Protein AF-A0A9P5TW05-F1 (afdb_monomer_lite)

Foldseek 3Di:
DQDADPVVQVVVQVVVFVVVCVVPVPDQKDWDWTARPNVRDIDIDIDGPVD

Organism: NCBI:txid206335

Sequence (51 aa):
EVKGDWPSLVKQAAAYARSMFSVHPLRLFVIVFAFNHKTGQARFLVFHRGG

Structure (mmCIF, N/CA/C/O backbone):
data_AF-A0A9P5TW05-F1
#
_entry.id   AF-A0A9P5TW05-F1
#
loop_
_atom_site.group_PDB
_atom_site.id
_atom_site.type_symbol
_atom_site.label_atom_id
_atom_site.label_alt_id
_atom_site.label_comp_id
_atom_site.label_asym_id
_atom_site.label_entity_id
_atom_site.label_seq_id
_atom_site.pdbx_PDB_ins_code
_atom_site.Cartn_x
_atom_site.Cartn_y
_atom_site.Cartn_z
_atom_site.occupancy
_atom_site.B_iso_or_equiv
_atom_site.auth_seq_id
_atom_site.auth_comp_id
_atom_site.auth_asym_id
_atom_site.auth_atom_id
_atom_site.pdbx_PDB_model_num
ATOM 1 N N . GLU A 1 1 ? 0.384 -7.520 13.711 1.00 52.88 1 GLU A N 1
ATOM 2 C CA . GLU A 1 1 ? -0.088 -6.357 14.491 1.00 52.88 1 GLU A CA 1
ATOM 3 C C . GLU A 1 1 ? -1.160 -5.638 13.682 1.00 52.88 1 GLU A C 1
ATOM 5 O O . GLU A 1 1 ? -0.951 -5.439 12.489 1.00 52.88 1 GLU A O 1
ATOM 10 N N . VAL A 1 2 ? -2.314 -5.325 14.277 1.00 65.00 2 VAL A N 1
ATOM 11 C CA . VAL A 1 2 ? -3.414 -4.656 13.567 1.00 65.00 2 VAL A CA 1
ATOM 12 C C . VAL A 1 2 ? -3.204 -3.146 13.662 1.00 65.00 2 VAL A C 1
ATOM 14 O O . VAL A 1 2 ? -3.320 -2.553 14.731 1.00 65.00 2 VAL A O 1
ATOM 17 N N . LYS A 1 3 ? -2.853 -2.524 12.539 1.00 77.81 3 LYS A N 1
ATOM 18 C CA . LYS A 1 3 ? -2.632 -1.081 12.445 1.00 77.81 3 LYS A CA 1
ATOM 19 C C .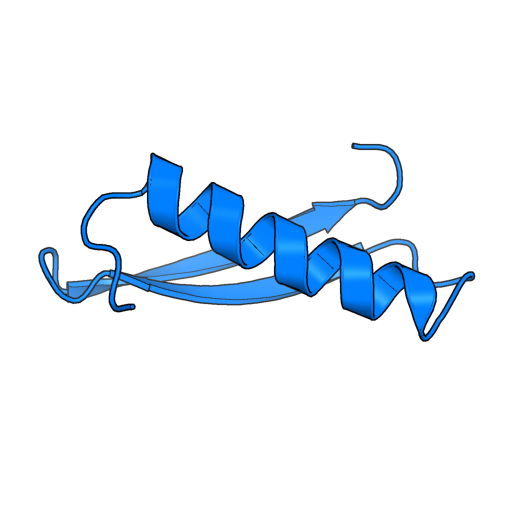 LYS A 1 3 ? -3.959 -0.339 12.248 1.00 77.81 3 LYS A C 1
ATOM 21 O O . LYS A 1 3 ? -4.885 -0.863 11.631 1.00 77.81 3 LYS A O 1
ATOM 26 N N . GLY A 1 4 ? -4.082 0.850 12.840 1.00 80.00 4 GLY A N 1
ATOM 27 C CA . GLY A 1 4 ? -5.353 1.588 12.916 1.00 80.00 4 GLY A CA 1
ATOM 28 C C . GLY A 1 4 ? -5.372 2.935 12.196 1.00 80.00 4 GLY A C 1
ATOM 29 O O . GLY A 1 4 ? -6.433 3.532 12.040 1.00 80.00 4 GLY A O 1
ATOM 30 N N . ASP A 1 5 ? -4.218 3.426 11.763 1.00 92.06 5 ASP A N 1
ATOM 31 C CA . ASP A 1 5 ? -4.080 4.650 10.982 1.00 92.06 5 ASP A CA 1
ATOM 32 C C . ASP A 1 5 ? -3.630 4.318 9.554 1.00 92.06 5 ASP A C 1
ATOM 34 O O . ASP A 1 5 ? -2.952 3.322 9.294 1.00 92.06 5 ASP A O 1
ATOM 38 N N . TRP A 1 6 ? -4.037 5.150 8.599 1.00 93.38 6 TRP A N 1
ATOM 39 C CA . TRP A 1 6 ? -3.710 4.929 7.193 1.00 93.38 6 TRP A CA 1
ATOM 40 C C . TRP A 1 6 ? -2.205 4.944 6.893 1.00 93.38 6 TRP A C 1
ATOM 42 O O . TRP A 1 6 ? -1.768 4.055 6.163 1.00 93.38 6 TRP A O 1
ATOM 52 N N . PRO A 1 7 ? -1.392 5.869 7.440 1.00 94.06 7 PRO A N 1
ATOM 53 C CA . PRO A 1 7 ? 0.052 5.859 7.211 1.00 94.06 7 PRO A CA 1
ATOM 54 C C . PRO A 1 7 ? 0.725 4.534 7.586 1.00 94.06 7 PRO A C 1
ATOM 56 O O . PRO A 1 7 ? 1.559 4.031 6.830 1.00 94.06 7 PRO A O 1
ATOM 59 N N . SER A 1 8 ? 0.362 3.936 8.722 1.00 93.94 8 SER A N 1
ATOM 60 C CA . SER A 1 8 ? 0.929 2.652 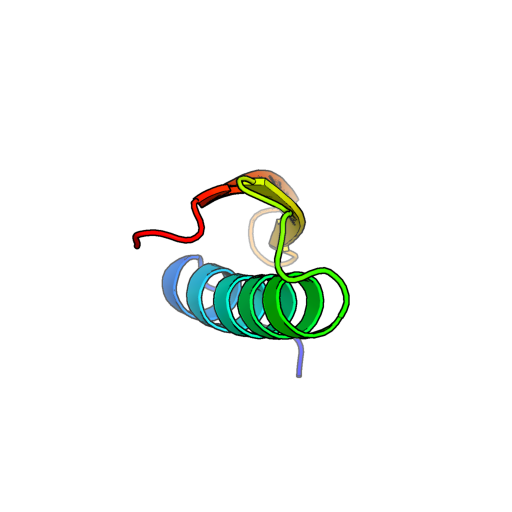9.141 1.00 93.94 8 SER A CA 1
ATOM 61 C C . SER A 1 8 ? 0.413 1.470 8.310 1.00 93.94 8 SER A C 1
ATOM 63 O O . SER A 1 8 ? 1.211 0.608 7.936 1.00 93.94 8 SER A O 1
ATOM 65 N N . LEU A 1 9 ? -0.871 1.463 7.930 1.00 94.50 9 LEU A N 1
ATOM 66 C CA . LEU A 1 9 ? -1.436 0.465 7.009 1.00 94.50 9 LEU A CA 1
ATOM 67 C C . LEU A 1 9 ? -0.782 0.519 5.621 1.00 94.50 9 LEU A C 1
ATOM 69 O O . LEU A 1 9 ? -0.453 -0.523 5.058 1.00 94.50 9 LEU A O 1
ATOM 73 N N . VAL A 1 10 ? -0.537 1.719 5.083 1.00 94.38 10 VAL A N 1
ATOM 74 C CA . VAL A 1 10 ? 0.150 1.906 3.794 1.00 94.38 10 VAL A CA 1
ATOM 75 C C . VAL A 1 10 ? 1.594 1.411 3.870 1.00 94.38 10 VAL A C 1
ATOM 77 O O . VAL A 1 10 ? 2.028 0.692 2.973 1.00 94.38 10 VAL A O 1
ATOM 80 N N . LYS A 1 11 ? 2.330 1.717 4.950 1.00 94.12 11 LYS A N 1
ATOM 81 C CA . LYS A 1 11 ? 3.694 1.195 5.162 1.00 94.12 11 LYS A CA 1
ATOM 82 C C . LYS A 1 11 ? 3.727 -0.335 5.193 1.00 94.12 11 LYS A C 1
ATOM 84 O O . LYS A 1 11 ? 4.595 -0.944 4.572 1.00 94.12 11 LYS A O 1
ATOM 89 N N . GLN A 1 12 ? 2.775 -0.958 5.884 1.00 94.12 12 GLN A N 1
ATOM 90 C CA . GLN A 1 12 ? 2.663 -2.415 5.936 1.00 94.12 12 GLN A CA 1
ATOM 91 C C . GLN A 1 12 ? 2.317 -3.009 4.562 1.00 94.12 12 GLN A C 1
ATOM 93 O O . GLN A 1 12 ? 2.954 -3.966 4.125 1.00 94.12 12 GLN A O 1
ATOM 98 N N . ALA A 1 13 ? 1.364 -2.411 3.846 1.00 95.12 13 ALA A N 1
ATOM 99 C CA . ALA A 1 13 ? 1.001 -2.829 2.496 1.00 95.12 13 ALA A CA 1
ATOM 100 C C . ALA A 1 13 ? 2.171 -2.694 1.505 1.00 95.12 13 ALA A C 1
ATOM 102 O O . ALA A 1 13 ? 2.381 -3.586 0.685 1.00 95.12 13 ALA A O 1
ATOM 103 N N . ALA A 1 14 ? 2.985 -1.641 1.628 1.00 94.69 14 ALA A N 1
ATOM 104 C CA . ALA A 1 14 ? 4.190 -1.456 0.821 1.00 94.69 14 ALA A CA 1
ATOM 105 C C . ALA A 1 14 ? 5.219 -2.576 1.049 1.00 94.69 14 ALA A C 1
ATOM 107 O O . ALA A 1 14 ? 5.838 -3.048 0.094 1.00 94.69 14 ALA A O 1
ATOM 108 N N . ALA A 1 15 ? 5.376 -3.053 2.290 1.00 94.69 15 ALA A N 1
ATOM 109 C CA . ALA A 1 15 ? 6.244 -4.193 2.586 1.00 94.69 15 ALA A CA 1
ATOM 110 C C . ALA A 1 15 ? 5.763 -5.469 1.872 1.00 94.69 15 ALA A C 1
ATOM 112 O O . ALA A 1 15 ? 6.567 -6.170 1.257 1.00 94.69 15 ALA A O 1
ATOM 113 N N . TYR A 1 16 ? 4.451 -5.726 1.868 1.00 93.62 16 TYR A N 1
ATOM 114 C CA . TYR A 1 16 ? 3.870 -6.848 1.125 1.00 93.62 16 TYR A CA 1
ATOM 115 C C . TYR A 1 16 ? 4.040 -6.699 -0.386 1.00 93.62 16 TYR A C 1
ATOM 117 O O . TYR A 1 16 ? 4.426 -7.658 -1.057 1.00 93.62 16 TYR A O 1
ATOM 125 N N . ALA A 1 17 ? 3.820 -5.497 -0.922 1.00 94.88 17 ALA A N 1
ATOM 126 C CA . ALA A 1 17 ? 4.045 -5.219 -2.333 1.00 94.88 17 ALA A CA 1
ATOM 127 C C . ALA A 1 17 ? 5.503 -5.475 -2.734 1.00 94.88 17 ALA A C 1
ATOM 129 O O . ALA A 1 17 ? 5.758 -6.131 -3.742 1.00 94.88 17 ALA A O 1
ATOM 130 N N . ARG A 1 18 ? 6.463 -5.060 -1.898 1.00 93.88 18 ARG A N 1
ATOM 131 C CA . ARG A 1 18 ? 7.891 -5.328 -2.109 1.00 93.88 18 ARG A CA 1
ATOM 132 C C . ARG A 1 18 ? 8.195 -6.822 -2.180 1.00 93.88 18 ARG A C 1
ATOM 134 O O . ARG A 1 18 ? 8.886 -7.249 -3.099 1.00 93.88 18 ARG A O 1
ATOM 141 N N . SER A 1 19 ? 7.647 -7.628 -1.271 1.00 93.94 19 SER A N 1
ATOM 142 C CA . SER A 1 19 ? 7.801 -9.087 -1.324 1.00 93.94 19 SER A CA 1
ATOM 143 C C . SER A 1 19 ? 7.208 -9.682 -2.603 1.00 93.94 19 SER A C 1
ATOM 145 O O . SER A 1 19 ? 7.833 -10.533 -3.232 1.00 93.94 19 SER A O 1
ATOM 147 N N . MET A 1 20 ? 6.042 -9.203 -3.043 1.00 94.25 20 MET A N 1
ATOM 148 C CA . MET A 1 20 ? 5.431 -9.645 -4.299 1.00 94.25 20 MET A CA 1
ATOM 149 C C . MET A 1 20 ? 6.276 -9.290 -5.531 1.00 94.25 20 MET A C 1
ATOM 151 O O . MET A 1 20 ? 6.383 -10.096 -6.456 1.00 94.25 20 MET A O 1
ATOM 155 N N . PHE A 1 21 ? 6.908 -8.116 -5.533 1.00 95.06 21 PHE A N 1
ATOM 156 C CA . PHE A 1 21 ? 7.870 -7.714 -6.559 1.00 95.06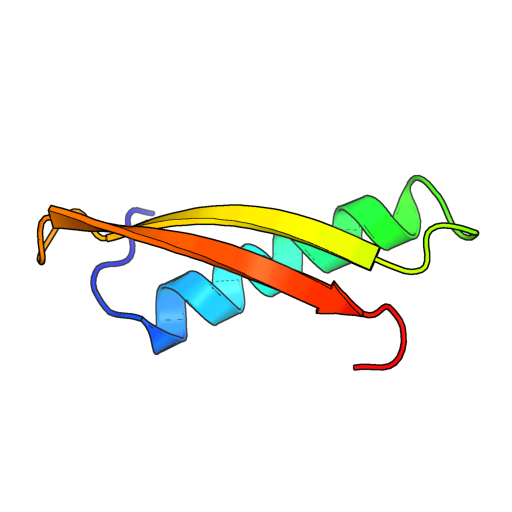 21 PHE A CA 1
ATOM 157 C C . PHE A 1 21 ? 9.142 -8.572 -6.557 1.00 95.06 21 PHE A C 1
ATOM 159 O O . PHE A 1 21 ? 9.731 -8.776 -7.620 1.00 95.06 21 PHE A O 1
ATOM 166 N N . SER A 1 22 ? 9.573 -9.081 -5.400 1.00 92.00 22 SER A N 1
ATOM 167 C CA . SER A 1 22 ? 10.703 -10.014 -5.310 1.00 92.00 22 SER A CA 1
ATOM 168 C C . SER A 1 22 ? 10.358 -11.404 -5.852 1.00 92.00 22 SER A C 1
ATOM 170 O O . SER A 1 22 ? 11.192 -12.019 -6.507 1.00 92.00 22 SER A O 1
ATOM 172 N N . VAL A 1 23 ? 9.131 -11.887 -5.623 1.00 93.81 23 VAL A N 1
ATOM 173 C CA . VAL A 1 23 ? 8.662 -13.196 -6.126 1.00 93.81 23 VAL A CA 1
ATOM 174 C C . VAL A 1 23 ? 8.482 -13.197 -7.647 1.00 93.81 23 VAL A C 1
ATOM 176 O O . VAL A 1 23 ? 8.684 -14.221 -8.297 1.00 93.81 23 VAL A O 1
ATOM 179 N N . HIS A 1 24 ? 8.092 -12.064 -8.233 1.00 91.50 24 HIS A N 1
ATOM 180 C CA . HIS A 1 24 ? 7.912 -11.938 -9.677 1.00 91.50 24 HIS A CA 1
ATOM 181 C C . HIS A 1 24 ? 8.587 -10.657 -10.191 1.00 91.50 24 HIS A C 1
ATOM 183 O O . HIS A 1 24 ? 7.953 -9.600 -10.232 1.00 91.50 24 HIS A O 1
ATOM 189 N N . PRO A 1 25 ? 9.870 -10.729 -10.596 1.00 84.69 25 PRO A N 1
ATOM 190 C CA . PRO A 1 25 ? 10.661 -9.546 -10.943 1.00 84.69 25 PRO A CA 1
ATOM 191 C C . PRO A 1 25 ? 10.086 -8.701 -12.086 1.00 84.69 25 PRO A C 1
ATOM 193 O O . PRO A 1 25 ? 10.267 -7.487 -12.090 1.00 84.69 25 PRO A O 1
ATOM 196 N N . LEU A 1 26 ? 9.357 -9.326 -13.018 1.00 92.25 26 LEU A N 1
ATOM 197 C CA . LEU A 1 26 ? 8.714 -8.657 -14.157 1.00 92.25 26 LEU A CA 1
ATOM 198 C C . LEU A 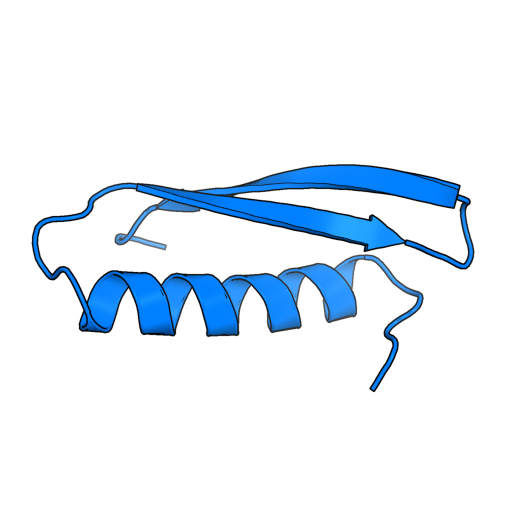1 26 ? 7.366 -8.001 -13.811 1.00 92.25 26 LEU A C 1
ATOM 200 O O . LEU A 1 26 ? 6.754 -7.352 -14.655 1.00 92.25 26 LEU A O 1
ATOM 204 N N . ARG A 1 27 ? 6.872 -8.161 -12.578 1.00 93.19 27 ARG A N 1
ATOM 205 C CA . ARG A 1 27 ? 5.622 -7.536 -12.143 1.00 93.19 27 ARG A CA 1
ATOM 206 C C . ARG A 1 27 ? 5.822 -6.029 -11.985 1.00 93.19 27 ARG A C 1
ATOM 208 O O . ARG A 1 27 ? 6.611 -5.594 -11.150 1.00 93.19 27 ARG A O 1
ATOM 215 N N . LEU A 1 28 ? 5.064 -5.250 -12.755 1.00 94.88 28 LEU A N 1
ATOM 216 C CA . LEU A 1 28 ? 5.102 -3.782 -12.716 1.00 94.88 28 LEU A CA 1
ATOM 217 C C . LEU A 1 28 ? 4.203 -3.196 -11.622 1.00 94.88 28 LEU A C 1
ATOM 219 O O . LEU A 1 28 ? 4.570 -2.204 -10.994 1.00 94.88 28 LEU A O 1
ATOM 223 N N . PHE A 1 29 ? 3.064 -3.841 -11.353 1.00 95.75 29 PHE A N 1
ATOM 224 C CA . PHE A 1 29 ? 2.074 -3.376 -10.384 1.00 95.75 29 PHE A CA 1
ATOM 225 C C . PHE A 1 29 ? 1.684 -4.469 -9.392 1.00 95.75 29 PHE A C 1
ATOM 227 O O . PHE A 1 29 ? 1.560 -5.641 -9.750 1.00 95.75 29 PHE A O 1
ATOM 234 N N . VAL A 1 30 ? 1.450 -4.074 -8.144 1.00 96.12 30 VAL A N 1
ATOM 235 C CA . VAL A 1 30 ? 0.876 -4.926 -7.101 1.00 96.12 30 VAL A CA 1
ATOM 236 C C . VAL A 1 30 ? -0.321 -4.215 -6.496 1.00 96.12 30 VAL A C 1
ATOM 238 O O . VAL A 1 30 ? -0.228 -3.054 -6.109 1.00 96.12 30 VAL A O 1
ATOM 241 N N . ILE A 1 31 ? -1.432 -4.935 -6.378 1.00 96.19 31 ILE A N 1
ATOM 242 C CA . ILE A 1 31 ? -2.619 -4.464 -5.673 1.00 96.19 31 ILE A CA 1
ATOM 243 C C . ILE A 1 31 ? -2.645 -5.141 -4.305 1.00 96.19 31 ILE A C 1
ATOM 245 O O . ILE A 1 31 ? -2.582 -6.367 -4.215 1.00 96.19 31 ILE A O 1
ATOM 249 N N . VAL A 1 32 ? -2.743 -4.345 -3.243 1.00 95.88 32 VAL A N 1
ATOM 250 C CA . VAL A 1 32 ? -2.920 -4.824 -1.870 1.00 95.88 32 VAL A CA 1
ATOM 251 C C . VAL A 1 32 ? -4.271 -4.348 -1.354 1.00 95.88 32 VAL A C 1
ATOM 253 O O . VAL A 1 32 ? -4.588 -3.160 -1.416 1.00 95.88 32 VAL A O 1
ATOM 256 N N . PHE A 1 33 ? -5.068 -5.274 -0.829 1.00 95.00 33 PHE A N 1
ATOM 257 C CA . PHE A 1 33 ? -6.310 -4.946 -0.142 1.00 95.00 33 PHE A CA 1
ATOM 258 C C . PHE A 1 33 ? -6.016 -4.579 1.315 1.00 95.00 33 PHE A C 1
ATOM 260 O O . PHE A 1 33 ? -5.411 -5.365 2.045 1.00 95.00 33 PHE A O 1
ATOM 267 N N . ALA A 1 34 ? -6.434 -3.385 1.733 1.00 94.50 34 ALA A N 1
ATOM 268 C CA . ALA A 1 34 ? -6.250 -2.895 3.092 1.00 94.50 34 ALA A CA 1
ATOM 269 C C . ALA A 1 34 ? -7.598 -2.559 3.731 1.00 94.50 34 ALA A C 1
ATOM 271 O O . ALA A 1 34 ? -8.430 -1.873 3.137 1.00 94.50 34 ALA A O 1
ATOM 272 N N . PHE A 1 35 ? -7.777 -2.997 4.975 1.00 93.69 35 PHE A N 1
ATOM 273 C CA . PHE A 1 35 ? -8.949 -2.690 5.783 1.00 93.69 35 PHE A CA 1
ATOM 274 C C . PHE A 1 35 ? -8.530 -1.965 7.060 1.00 93.69 35 PHE A C 1
ATOM 276 O O . PHE A 1 35 ? -7.725 -2.472 7.843 1.00 93.69 35 PHE A O 1
ATOM 283 N N . ASN A 1 36 ? -9.080 -0.772 7.271 1.00 94.06 36 ASN A N 1
ATOM 284 C CA . ASN A 1 36 ? -8.922 -0.031 8.508 1.00 94.06 36 ASN A CA 1
ATOM 285 C C . ASN A 1 36 ? -10.081 -0.361 9.453 1.00 94.06 36 ASN A C 1
ATOM 287 O O . ASN A 1 36 ? -11.184 0.164 9.320 1.00 94.06 36 ASN A O 1
ATOM 291 N N . HIS A 1 37 ? -9.796 -1.195 10.449 1.00 92.31 37 HIS A N 1
ATOM 292 C CA . HIS A 1 37 ? -10.763 -1.626 11.457 1.00 92.31 37 HIS A CA 1
ATOM 293 C C . HIS A 1 37 ? -11.275 -0.499 12.370 1.00 92.31 37 HIS A C 1
ATOM 295 O O . HIS A 1 37 ? -12.358 -0.633 12.928 1.00 92.31 37 HIS A O 1
ATOM 301 N N . LYS A 1 38 ? -10.529 0.605 12.536 1.00 92.19 38 LYS A N 1
ATOM 302 C CA . LYS A 1 38 ? -10.961 1.734 13.378 1.00 92.19 38 LYS A CA 1
ATOM 303 C C . LYS A 1 38 ? -12.005 2.599 12.686 1.00 92.19 38 LYS A C 1
ATOM 305 O O . LYS A 1 38 ? -12.914 3.094 13.336 1.00 92.19 38 LYS A O 1
ATOM 310 N N . THR A 1 39 ? -11.853 2.803 11.379 1.00 94.06 39 THR A N 1
ATOM 311 C CA . THR A 1 39 ? -12.766 3.635 10.580 1.00 94.06 39 THR A CA 1
ATOM 312 C C . THR A 1 39 ? -13.788 2.818 9.791 1.00 94.06 39 THR A C 1
ATOM 314 O O . THR A 1 39 ? -14.675 3.402 9.177 1.00 94.06 39 THR A O 1
ATOM 317 N N . GLY A 1 40 ? -13.658 1.487 9.759 1.00 93.31 40 GLY A N 1
ATOM 318 C CA . GLY A 1 40 ? -14.495 0.598 8.948 1.00 93.31 40 GLY A CA 1
ATOM 319 C C . GLY A 1 40 ? -14.269 0.742 7.439 1.00 93.31 40 GLY A C 1
ATOM 320 O O . GLY A 1 40 ? -15.093 0.301 6.644 1.00 93.31 40 GLY A O 1
ATOM 321 N N . GLN A 1 41 ? -13.177 1.384 7.020 1.00 95.19 41 GLN A N 1
ATOM 322 C CA . GLN A 1 41 ? -12.921 1.704 5.618 1.00 95.19 41 GLN A CA 1
ATOM 323 C C . GLN A 1 41 ? -12.028 0.654 4.954 1.00 95.19 41 GLN A C 1
ATOM 325 O O . GLN A 1 41 ? -10.992 0.270 5.497 1.00 95.19 41 GLN A O 1
ATOM 330 N N . ALA A 1 42 ? -12.372 0.267 3.728 1.00 94.31 42 ALA A N 1
ATOM 331 C CA . ALA A 1 42 ? -11.535 -0.562 2.866 1.00 94.31 42 ALA A CA 1
ATOM 332 C C . ALA A 1 42 ? -10.926 0.274 1.732 1.00 94.31 42 ALA A C 1
ATOM 334 O O . ALA A 1 42 ? -11.565 1.193 1.218 1.00 94.31 42 ALA A O 1
ATOM 335 N N . ARG A 1 43 ? -9.690 -0.042 1.335 1.00 95.12 43 ARG A N 1
ATOM 336 C CA . ARG A 1 43 ? -9.012 0.573 0.185 1.00 95.12 43 ARG A CA 1
ATOM 337 C C . ARG A 1 43 ? -8.217 -0.467 -0.595 1.00 95.12 43 ARG A C 1
ATOM 339 O O . ARG A 1 43 ? -7.559 -1.325 -0.009 1.00 95.12 43 ARG A O 1
ATOM 346 N N . PHE A 1 44 ? -8.229 -0.326 -1.916 1.00 96.19 44 PHE A N 1
ATOM 347 C CA . PHE A 1 44 ? -7.253 -0.966 -2.790 1.00 96.19 44 PHE A C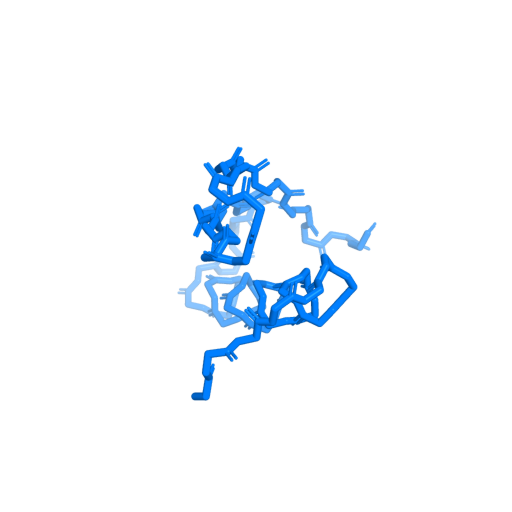A 1
ATOM 348 C C . PHE A 1 44 ? -6.046 -0.044 -2.919 1.00 96.19 44 PHE A C 1
ATOM 350 O O . PHE A 1 44 ? -6.178 1.111 -3.320 1.00 96.19 44 PHE A O 1
ATOM 357 N N . LEU A 1 45 ? -4.875 -0.547 -2.546 1.00 95.88 45 LEU A N 1
ATOM 358 C CA . LEU A 1 45 ? -3.615 0.173 -2.648 1.00 95.88 45 LEU A CA 1
ATOM 359 C C . LEU A 1 45 ? -2.845 -0.380 -3.842 1.00 95.88 45 LEU A C 1
ATOM 361 O O . LEU A 1 45 ? -2.514 -1.565 -3.869 1.00 95.88 45 LEU A O 1
ATOM 365 N N . VAL A 1 46 ? -2.590 0.472 -4.831 1.00 96.06 46 VAL A N 1
ATOM 366 C CA . VAL A 1 46 ? -1.828 0.115 -6.029 1.00 96.06 46 VAL A CA 1
ATOM 367 C C 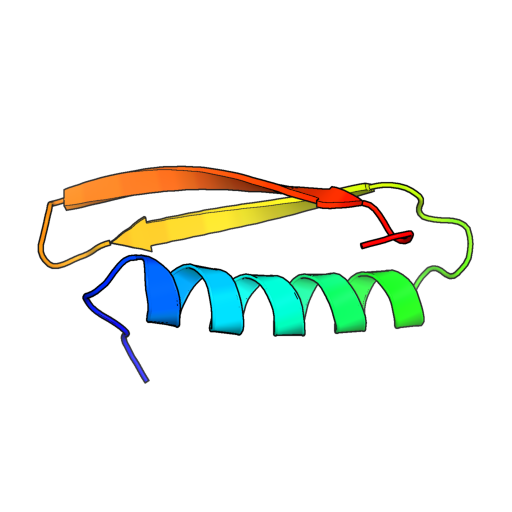. VAL A 1 46 ? -0.399 0.595 -5.845 1.00 96.06 46 VAL A C 1
ATOM 369 O O . VAL A 1 46 ? -0.156 1.785 -5.667 1.00 96.06 46 VAL A O 1
ATOM 372 N N . PHE A 1 47 ? 0.543 -0.337 -5.889 1.00 95.88 47 PHE A N 1
ATOM 373 C CA . PHE A 1 47 ? 1.969 -0.057 -5.831 1.00 95.88 47 PHE A CA 1
ATOM 374 C C . PHE A 1 47 ? 2.578 -0.296 -7.202 1.00 95.88 47 PHE A C 1
ATOM 376 O O . PHE A 1 47 ? 2.328 -1.333 -7.819 1.00 95.88 47 PHE A O 1
ATOM 383 N N . HIS A 1 48 ? 3.397 0.644 -7.656 1.00 94.88 48 HIS A N 1
ATOM 384 C CA . HIS A 1 48 ? 4.246 0.478 -8.826 1.00 94.88 48 HIS A CA 1
ATOM 385 C C . HIS A 1 48 ? 5.659 0.093 -8.379 1.00 94.88 48 HIS A C 1
ATOM 387 O O . HIS A 1 48 ? 6.142 0.555 -7.346 1.00 94.88 48 HIS A O 1
ATOM 393 N N . ARG A 1 49 ? 6.344 -0.748 -9.158 1.00 88.56 49 ARG A N 1
ATOM 394 C CA . ARG A 1 49 ? 7.703 -1.208 -8.831 1.00 88.56 49 ARG A CA 1
ATOM 395 C C . ARG A 1 49 ? 8.718 -0.061 -8.731 1.00 88.56 49 ARG A C 1
ATOM 397 O O . ARG A 1 49 ? 9.691 -0.183 -7.994 1.00 88.56 49 ARG A O 1
ATOM 404 N N . GLY A 1 50 ? 8.495 1.025 -9.471 1.00 82.94 50 GLY A N 1
ATOM 405 C CA . GLY A 1 50 ? 9.374 2.198 -9.507 1.00 82.94 50 GLY A CA 1
ATOM 406 C C . GLY A 1 50 ? 9.347 3.088 -8.259 1.00 82.94 50 GLY A C 1
ATOM 407 O O . GLY A 1 50 ? 10.247 3.912 -8.127 1.00 82.94 50 GLY A O 1
ATOM 408 N N . GLY A 1 51 ? 8.386 2.890 -7.346 1.00 65.88 51 GLY A N 1
ATOM 409 C CA . GLY A 1 51 ? 8.132 3.812 -6.231 1.00 65.88 51 GLY A CA 1
ATOM 410 C C . GLY A 1 51 ? 7.146 4.903 -6.606 1.00 65.88 51 GLY A C 1
ATOM 411 O O . GLY A 1 51 ? 7.352 5.541 -7.660 1.00 65.88 51 GLY A O 1
#

pLDDT: mean 91.23, std 8.51, range [52.88, 96.19]

Radius of gyration: 11.49 Å; chains: 1; bounding box: 25×19×29 Å

Secondary structure (DSSP, 8-state):
----SHHHHHHHHHHHHHHHHHH-TT--EEEEEEEETTTTEEEEEEEETT-